Protein AF-A0A5N5J629-F1 (afdb_monomer_lite)

Sequence (91 aa):
MAGVGRKVPKTFDTIAKIIGAVLLIAPVKDRIKDWAYAGFAFTFVSAALAHISVGDPIALWLAPLVFLVLLTISYALFVKGVHRIKKSNNQ

Foldseek 3Di:
DDDPPPPDPCVVVVVVVVVLVCLCPDPDDPVSNVVSLVVLLVVLVVQLVVCVVVVHDPVRSVVSVVVNVVSVVSVVVVVVVVVVVVVVVVD

Structure (mmCIF, N/CA/C/O backbone):
data_AF-A0A5N5J629-F1
#
_entry.id   AF-A0A5N5J629-F1
#
loop_
_atom_site.group_PDB
_atom_site.id
_atom_site.type_symbol
_atom_site.label_atom_id
_atom_site.label_alt_id
_atom_site.label_comp_id
_atom_site.label_asym_id
_atom_site.label_entity_id
_atom_site.label_seq_id
_atom_site.pdbx_PDB_ins_code
_atom_site.Cartn_x
_atom_site.Cartn_y
_atom_site.Cartn_z
_atom_site.occupancy
_atom_site.B_iso_or_equiv
_atom_site.auth_seq_id
_atom_site.auth_comp_id
_atom_site.auth_asym_id
_atom_site.auth_atom_id
_atom_site.pdbx_PDB_model_num
ATOM 1 N N . 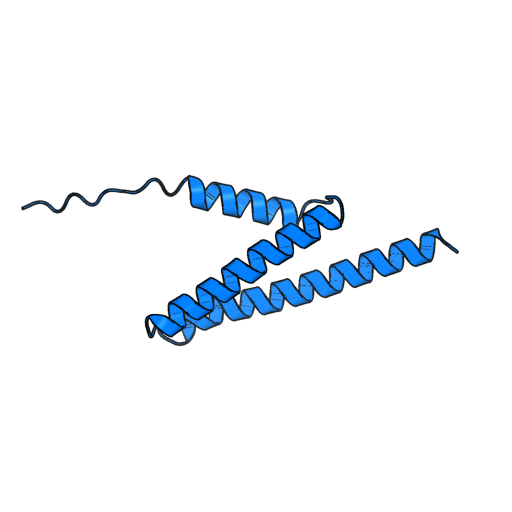MET A 1 1 ? 29.345 21.101 -21.174 1.00 45.81 1 MET A N 1
ATOM 2 C CA . MET A 1 1 ? 27.889 21.277 -20.963 1.00 45.81 1 MET A CA 1
ATOM 3 C C . MET A 1 1 ? 27.469 20.431 -19.768 1.00 45.81 1 MET A C 1
ATOM 5 O O . MET A 1 1 ? 27.397 19.218 -19.893 1.00 45.81 1 MET A O 1
ATOM 9 N N . ALA A 1 2 ? 27.303 21.043 -18.593 1.00 54.75 2 ALA A N 1
ATOM 10 C CA . ALA A 1 2 ? 26.922 20.333 -17.373 1.00 54.75 2 ALA A CA 1
ATOM 11 C C . ALA A 1 2 ? 25.402 20.104 -17.354 1.00 54.75 2 ALA A C 1
ATOM 13 O O . ALA A 1 2 ? 24.630 21.061 -17.336 1.00 54.75 2 ALA A O 1
ATOM 14 N N . GLY A 1 3 ? 24.972 18.841 -17.379 1.00 59.91 3 GLY A N 1
ATOM 15 C CA . GLY A 1 3 ? 23.576 18.472 -17.163 1.00 59.91 3 GLY A CA 1
ATOM 16 C C . GLY A 1 3 ? 23.197 18.740 -15.711 1.00 59.91 3 GLY A C 1
ATOM 17 O O . GLY A 1 3 ? 23.556 17.975 -14.819 1.00 59.91 3 GLY A O 1
ATOM 18 N N . VAL A 1 4 ? 22.487 19.840 -15.461 1.00 69.31 4 VAL A N 1
ATOM 19 C CA . VAL A 1 4 ? 21.917 20.143 -14.145 1.00 69.31 4 VAL A CA 1
ATOM 20 C C . VAL A 1 4 ? 20.809 19.127 -13.867 1.00 69.31 4 VAL A C 1
ATOM 22 O O . VAL A 1 4 ? 19.663 19.283 -14.290 1.00 69.31 4 VAL A O 1
ATOM 25 N N . GLY A 1 5 ? 21.164 18.051 -13.166 1.00 68.75 5 GLY A N 1
ATOM 26 C CA . GLY A 1 5 ? 20.217 17.084 -12.626 1.00 68.75 5 GLY A CA 1
ATOM 27 C C . GLY A 1 5 ? 19.357 17.756 -11.564 1.00 68.75 5 GLY A C 1
ATOM 28 O O . GLY A 1 5 ? 19.724 17.787 -10.390 1.00 68.75 5 GLY A O 1
ATOM 29 N N . ARG A 1 6 ? 18.215 18.319 -11.975 1.00 69.12 6 ARG A N 1
ATOM 30 C CA . ARG A 1 6 ? 17.215 18.869 -11.055 1.00 69.12 6 ARG A CA 1
ATOM 31 C C . ARG A 1 6 ? 16.784 17.757 -10.096 1.00 69.12 6 ARG A C 1
ATOM 33 O O . ARG A 1 6 ? 16.041 16.857 -10.483 1.00 69.12 6 ARG A O 1
ATOM 40 N N . LYS A 1 7 ? 17.242 17.806 -8.841 1.00 66.00 7 LYS A N 1
ATOM 41 C CA . LYS A 1 7 ? 16.689 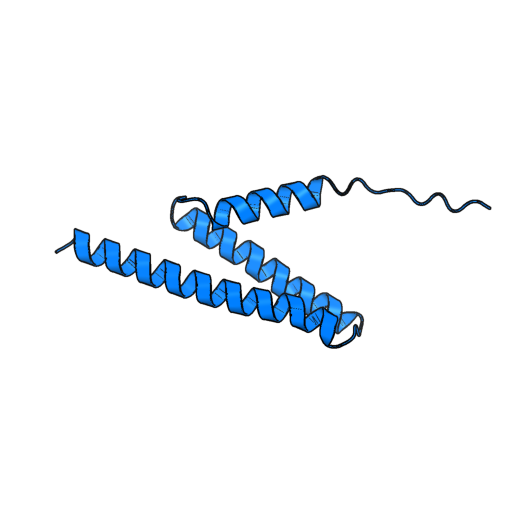16.965 -7.777 1.00 66.00 7 LYS A CA 1
ATOM 42 C C . LYS A 1 7 ? 15.279 17.467 -7.495 1.00 66.00 7 LYS A C 1
ATOM 44 O O . LYS A 1 7 ? 15.093 18.442 -6.776 1.00 66.00 7 LYS A O 1
ATOM 49 N N . VAL A 1 8 ? 14.290 16.833 -8.114 1.00 67.38 8 VAL A N 1
ATOM 50 C CA . VAL A 1 8 ? 12.889 17.067 -7.769 1.00 67.38 8 VAL A CA 1
ATOM 51 C C . VAL A 1 8 ? 12.676 16.671 -6.303 1.00 67.38 8 VAL A C 1
ATOM 53 O O . VAL A 1 8 ? 13.074 15.567 -5.911 1.00 67.38 8 VAL A O 1
ATOM 56 N N . PRO A 1 9 ? 12.102 17.552 -5.468 1.00 67.19 9 PRO A N 1
ATOM 57 C CA . PRO A 1 9 ? 11.840 17.228 -4.075 1.00 67.19 9 PRO A CA 1
ATOM 58 C C . PRO A 1 9 ? 10.813 16.090 -4.018 1.00 67.19 9 PRO A C 1
ATOM 60 O O . PRO A 1 9 ? 9.646 16.267 -4.355 1.00 67.19 9 PRO A O 1
ATOM 63 N N . LYS A 1 10 ? 11.242 14.898 -3.587 1.00 68.06 10 LYS A N 1
ATOM 64 C CA . LYS A 1 10 ? 10.386 13.699 -3.440 1.00 68.06 10 LYS A CA 1
ATOM 65 C C . LYS A 1 10 ? 9.464 13.755 -2.211 1.00 68.06 10 LYS A C 1
ATOM 67 O O . LYS A 1 10 ? 8.977 12.731 -1.734 1.00 68.06 10 LYS A O 1
ATOM 72 N N . THR A 1 11 ? 9.262 14.944 -1.653 1.00 71.00 11 THR A N 1
ATOM 73 C CA . THR A 1 11 ? 8.581 15.153 -0.374 1.00 71.00 11 THR A CA 1
ATOM 74 C C . THR A 1 11 ? 7.099 14.808 -0.468 1.00 71.00 11 THR A C 1
ATOM 76 O O . THR A 1 11 ? 6.584 14.141 0.423 1.00 71.00 11 THR A O 1
ATOM 79 N N . PHE A 1 12 ? 6.430 15.165 -1.569 1.00 72.50 12 PHE A N 1
ATOM 80 C CA . PHE A 1 12 ? 4.993 14.917 -1.726 1.00 72.50 12 PHE A CA 1
ATOM 81 C C . PHE A 1 12 ? 4.653 13.415 -1.806 1.00 72.50 12 PHE A C 1
ATOM 83 O O . PHE A 1 12 ? 3.744 12.960 -1.116 1.00 72.50 12 PHE A O 1
ATOM 90 N N . ASP A 1 13 ? 5.419 12.635 -2.583 1.00 69.06 13 ASP A N 1
ATOM 91 C CA . ASP A 1 13 ? 5.229 11.181 -2.733 1.00 69.06 13 ASP A CA 1
ATOM 92 C C . ASP A 1 13 ? 5.452 10.456 -1.400 1.00 69.06 13 ASP A C 1
ATOM 94 O O . ASP A 1 13 ? 4.695 9.565 -1.015 1.00 69.06 13 ASP A O 1
ATOM 98 N N . THR A 1 14 ? 6.462 10.901 -0.651 1.00 75.25 14 THR A N 1
ATOM 99 C CA . THR A 1 14 ? 6.801 10.326 0.652 1.00 75.25 14 THR A CA 1
ATOM 100 C C . THR A 1 14 ? 5.685 10.569 1.667 1.00 75.25 14 THR A C 1
ATOM 102 O O . THR A 1 14 ? 5.255 9.640 2.347 1.00 75.25 14 THR A O 1
ATOM 105 N N . ILE A 1 15 ? 5.167 11.799 1.738 1.00 79.00 15 ILE A N 1
ATOM 106 C CA . ILE A 1 15 ? 4.093 12.161 2.669 1.00 79.00 15 ILE A CA 1
ATOM 107 C C . ILE A 1 15 ? 2.813 11.380 2.345 1.00 79.00 15 ILE A C 1
ATOM 109 O O . ILE A 1 15 ? 2.215 10.798 3.248 1.00 79.00 15 ILE A O 1
ATOM 113 N N . ALA A 1 16 ? 2.424 11.295 1.069 1.00 76.69 16 ALA A N 1
ATOM 114 C CA . ALA A 1 16 ? 1.227 10.563 0.653 1.00 76.69 16 ALA A CA 1
ATOM 115 C C . ALA A 1 16 ? 1.301 9.067 1.011 1.00 76.69 16 ALA A C 1
ATOM 117 O O . ALA A 1 16 ? 0.349 8.510 1.560 1.00 76.69 16 ALA A O 1
ATOM 118 N N . LYS A 1 17 ? 2.453 8.427 0.773 1.00 72.69 17 LYS A N 1
ATOM 119 C CA . LYS A 1 17 ? 2.686 7.020 1.137 1.00 72.69 17 LYS A CA 1
ATOM 120 C C . LYS A 1 17 ? 2.647 6.787 2.642 1.00 72.69 17 LYS A C 1
ATOM 122 O O . LYS A 1 17 ? 2.052 5.806 3.080 1.00 72.69 17 LYS A O 1
ATOM 127 N N . ILE A 1 18 ? 3.253 7.679 3.428 1.00 81.69 18 ILE A N 1
ATOM 128 C CA . ILE A 1 18 ? 3.256 7.574 4.892 1.00 81.69 18 ILE A CA 1
ATOM 129 C C . ILE A 1 18 ? 1.836 7.728 5.437 1.00 81.69 18 ILE A C 1
ATOM 131 O O . ILE A 1 18 ? 1.405 6.899 6.232 1.00 81.69 18 ILE A O 1
ATOM 135 N N . ILE A 1 19 ? 1.082 8.728 4.976 1.00 81.06 19 ILE A N 1
ATOM 136 C CA . ILE A 1 19 ? -0.313 8.926 5.394 1.00 81.06 19 ILE A CA 1
ATOM 137 C C . ILE A 1 19 ? -1.153 7.695 5.046 1.00 81.06 19 ILE A C 1
ATOM 139 O O . ILE A 1 19 ? -1.894 7.200 5.894 1.00 81.06 19 ILE A O 1
ATOM 143 N N . GLY A 1 20 ? -1.001 7.163 3.830 1.00 74.50 20 GLY A N 1
ATOM 144 C CA . GLY A 1 20 ? -1.676 5.936 3.421 1.00 74.50 20 GLY A CA 1
ATOM 145 C C . GLY A 1 20 ? -1.326 4.748 4.323 1.00 74.50 20 GLY A C 1
ATOM 146 O O . GLY A 1 20 ? -2.222 4.044 4.789 1.00 74.50 20 GLY A O 1
ATOM 147 N N . ALA A 1 21 ? -0.039 4.528 4.600 1.00 79.62 21 ALA A N 1
ATOM 148 C CA . ALA A 1 21 ? 0.415 3.421 5.440 1.00 79.62 21 ALA A CA 1
ATOM 149 C C . ALA A 1 21 ? -0.118 3.541 6.877 1.00 79.62 21 ALA A C 1
ATOM 151 O O . ALA A 1 21 ? -0.564 2.554 7.462 1.00 79.62 21 ALA A O 1
ATOM 152 N N . VAL A 1 22 ? -0.145 4.760 7.423 1.00 80.50 22 VAL A N 1
ATOM 153 C CA . VAL A 1 22 ? -0.725 5.043 8.741 1.00 80.50 22 VAL A CA 1
ATOM 154 C C . VAL A 1 22 ? -2.228 4.753 8.749 1.00 80.50 22 VAL A C 1
ATOM 156 O O . VAL A 1 22 ? -2.709 4.121 9.687 1.00 80.50 22 VAL A O 1
ATOM 159 N N . LEU A 1 23 ? -2.968 5.129 7.700 1.00 78.69 23 LEU A N 1
ATOM 160 C CA . LEU A 1 23 ? -4.405 4.845 7.586 1.00 78.69 23 LEU A CA 1
ATOM 161 C C . LEU A 1 23 ? -4.729 3.345 7.514 1.00 78.69 23 LEU A C 1
ATOM 163 O O . LEU A 1 23 ? -5.781 2.928 7.994 1.00 78.69 23 LEU A O 1
ATOM 167 N N . LEU A 1 24 ? -3.840 2.533 6.934 1.00 77.50 24 LEU A N 1
ATOM 168 C CA . LEU A 1 24 ? -3.996 1.076 6.880 1.00 77.50 24 LEU A CA 1
ATOM 169 C C . LEU A 1 24 ? -3.901 0.426 8.270 1.00 77.50 24 LEU A C 1
ATOM 171 O O . LEU A 1 24 ? -4.645 -0.513 8.568 1.00 77.50 24 LEU A O 1
ATOM 175 N N . ILE A 1 25 ? -2.997 0.927 9.117 1.00 76.06 25 ILE A N 1
ATOM 176 C CA . ILE A 1 25 ? -2.704 0.358 10.441 1.00 76.06 25 ILE A CA 1
ATOM 177 C C . ILE A 1 25 ? -3.635 0.934 11.516 1.00 76.06 25 ILE A C 1
ATOM 179 O O . ILE A 1 25 ? -4.048 0.216 12.428 1.00 76.06 25 ILE A O 1
ATOM 183 N N . ALA A 1 26 ? -3.985 2.217 11.417 1.00 77.31 26 ALA A N 1
ATOM 184 C CA . ALA A 1 26 ? -4.764 2.905 12.435 1.00 77.31 26 ALA A CA 1
ATOM 185 C C . ALA A 1 26 ? -6.198 2.336 12.571 1.00 77.31 26 ALA A C 1
ATOM 187 O O . ALA A 1 26 ? -6.828 1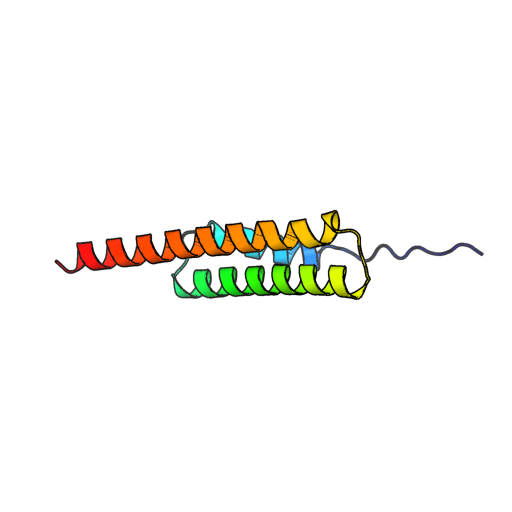.962 11.574 1.00 77.31 26 ALA A O 1
ATOM 188 N N . PRO A 1 27 ? -6.765 2.304 13.795 1.00 71.12 27 PRO A N 1
ATOM 189 C CA . PRO A 1 27 ? -8.158 1.934 14.041 1.00 71.12 27 PRO A CA 1
ATOM 190 C C . PRO A 1 27 ? -9.096 3.096 13.668 1.00 71.12 27 PRO A C 1
ATOM 192 O O . PRO A 1 27 ? -9.703 3.742 14.518 1.00 71.12 27 PRO A O 1
ATOM 195 N N . VAL A 1 28 ? -9.167 3.407 12.374 1.00 80.00 28 VAL A N 1
ATOM 196 C CA . VAL A 1 28 ? -10.060 4.431 11.814 1.00 80.00 28 VAL A CA 1
ATOM 197 C C . VAL A 1 28 ? -11.428 3.842 11.467 1.00 80.00 28 VAL A C 1
ATOM 199 O O . VAL A 1 28 ? -11.588 2.628 11.374 1.00 80.00 28 VAL A O 1
ATOM 202 N N . LYS A 1 29 ? -12.426 4.710 11.248 1.00 78.31 29 LYS A N 1
ATOM 203 C CA . LYS A 1 29 ? -13.769 4.303 10.796 1.00 78.31 29 LYS A CA 1
ATOM 204 C C . LYS A 1 29 ? -13.672 3.423 9.545 1.00 78.31 29 LYS A C 1
ATOM 206 O O . LYS A 1 29 ? -12.955 3.791 8.614 1.00 78.31 29 LYS A O 1
ATOM 211 N N . ASP A 1 30 ? -14.471 2.355 9.490 1.00 78.06 30 ASP A N 1
ATOM 212 C CA . ASP A 1 30 ? -14.463 1.350 8.411 1.00 78.06 30 ASP A CA 1
ATOM 213 C C . ASP A 1 30 ? -14.427 1.974 7.009 1.00 78.06 30 ASP A C 1
ATOM 215 O O . ASP A 1 30 ? -13.571 1.627 6.201 1.00 78.06 30 ASP A O 1
ATOM 219 N N . ARG A 1 31 ? -15.254 3.004 6.763 1.00 79.38 31 ARG A N 1
ATOM 220 C CA . ARG A 1 31 ? -15.284 3.718 5.475 1.00 79.38 31 ARG A CA 1
ATOM 221 C C . ARG A 1 31 ? -13.931 4.311 5.080 1.00 79.38 31 ARG A C 1
ATOM 223 O O . ARG A 1 31 ? -13.552 4.223 3.923 1.00 79.38 31 ARG A O 1
ATOM 230 N N . ILE A 1 32 ? -13.211 4.944 6.009 1.00 82.19 32 ILE A N 1
ATOM 231 C CA . ILE A 1 32 ? -11.897 5.551 5.720 1.00 82.19 32 ILE A CA 1
ATOM 232 C C . ILE A 1 32 ? -10.888 4.454 5.381 1.00 82.19 32 ILE A C 1
ATOM 234 O O . ILE A 1 32 ? -10.064 4.623 4.482 1.00 82.19 32 ILE A O 1
ATOM 238 N N . LYS A 1 33 ? -10.985 3.315 6.072 1.00 80.81 33 LYS A N 1
ATOM 239 C CA . LYS A 1 33 ? -10.138 2.159 5.809 1.00 80.81 33 LYS A CA 1
ATOM 240 C C . LYS A 1 33 ? -10.390 1.589 4.415 1.00 80.81 33 LYS A C 1
ATOM 242 O O . LYS A 1 33 ? -9.427 1.352 3.693 1.00 80.81 33 LYS A O 1
ATOM 247 N N . ASP A 1 34 ? -11.653 1.465 4.004 1.00 83.06 34 ASP A N 1
ATOM 248 C CA . ASP A 1 34 ? -12.026 1.022 2.653 1.00 83.06 34 ASP A CA 1
ATOM 249 C C . ASP A 1 34 ? -11.401 1.918 1.566 1.00 83.06 34 ASP A C 1
ATOM 251 O O . ASP A 1 34 ? -10.810 1.416 0.608 1.00 83.06 34 ASP A O 1
ATOM 255 N N . TRP A 1 35 ? -11.449 3.246 1.743 1.00 85.75 35 TRP A N 1
ATOM 256 C CA . TRP A 1 35 ? -10.816 4.196 0.817 1.00 85.75 35 TRP A CA 1
ATOM 257 C C . TRP A 1 35 ? -9.286 4.073 0.787 1.00 85.75 35 TRP A C 1
ATOM 259 O O . TRP A 1 35 ? -8.688 4.178 -0.285 1.00 85.75 35 TRP A O 1
ATOM 269 N N . ALA A 1 36 ? -8.642 3.812 1.930 1.00 87.12 36 ALA A N 1
ATOM 270 C CA . ALA A 1 36 ? -7.199 3.574 1.983 1.00 87.12 36 ALA A CA 1
ATOM 271 C C . ALA A 1 36 ? -6.809 2.304 1.208 1.00 87.12 36 ALA A C 1
ATOM 273 O O . ALA A 1 36 ? -5.900 2.345 0.377 1.00 87.12 36 ALA A O 1
ATOM 274 N N . TYR A 1 37 ? -7.533 1.199 1.419 1.00 86.19 37 TYR A N 1
ATOM 275 C CA . TYR A 1 37 ? -7.332 -0.043 0.667 1.00 86.19 37 TYR A CA 1
ATOM 276 C C . TYR A 1 37 ? -7.528 0.165 -0.843 1.00 86.19 37 TYR A C 1
ATOM 278 O O . TYR A 1 37 ? -6.704 -0.306 -1.627 1.00 86.19 37 TYR A O 1
ATOM 286 N N . ALA A 1 38 ? -8.552 0.920 -1.257 1.00 88.12 38 ALA A N 1
ATOM 287 C CA . ALA A 1 38 ? -8.784 1.244 -2.666 1.00 88.12 38 ALA A CA 1
ATOM 288 C C . ALA A 1 38 ? -7.625 2.049 -3.286 1.00 88.12 38 ALA A C 1
ATOM 290 O O . ALA A 1 38 ? -7.168 1.729 -4.385 1.00 88.12 38 ALA A O 1
ATOM 291 N N . GLY A 1 39 ? -7.101 3.052 -2.570 1.00 87.50 39 GLY A N 1
ATOM 292 C CA . GLY A 1 39 ? -5.973 3.866 -3.035 1.00 87.50 39 GLY A CA 1
ATOM 293 C C . GLY A 1 39 ? -4.684 3.060 -3.236 1.00 87.50 39 GLY A C 1
ATOM 294 O O . GLY A 1 39 ? -4.017 3.197 -4.266 1.00 87.50 39 GLY A O 1
ATOM 295 N N . PHE A 1 40 ? -4.349 2.164 -2.300 1.00 88.00 40 PHE A N 1
ATOM 296 C CA . PHE A 1 40 ? -3.191 1.275 -2.461 1.00 88.00 40 PHE A CA 1
ATOM 297 C C . PHE A 1 40 ? -3.392 0.248 -3.573 1.00 88.00 40 PHE A C 1
ATOM 299 O O . PHE A 1 40 ? -2.465 0.009 -4.344 1.00 88.00 40 PHE A O 1
ATOM 306 N N . ALA A 1 41 ? -4.596 -0.315 -3.705 1.00 90.12 41 ALA A N 1
ATOM 307 C CA . ALA A 1 41 ? -4.900 -1.251 -4.781 1.00 90.12 41 ALA A CA 1
ATOM 308 C C . ALA A 1 41 ? -4.703 -0.595 -6.156 1.00 90.12 41 ALA A C 1
ATOM 310 O O . ALA A 1 41 ? -3.998 -1.142 -7.002 1.00 90.12 41 ALA A O 1
ATOM 311 N N . PHE A 1 42 ? -5.237 0.616 -6.351 1.00 89.88 42 PHE A N 1
ATOM 312 C CA . PHE A 1 42 ? -5.045 1.379 -7.587 1.00 89.88 42 PHE A CA 1
ATOM 313 C C . PHE A 1 42 ? -3.565 1.675 -7.865 1.00 89.88 42 PHE A C 1
ATOM 315 O O . PHE A 1 42 ? -3.109 1.553 -9.003 1.00 89.88 42 PHE A O 1
ATOM 322 N N . THR A 1 43 ? -2.801 2.012 -6.823 1.00 90.62 43 THR A N 1
ATOM 323 C CA . THR A 1 43 ? -1.359 2.278 -6.928 1.00 90.62 43 THR A CA 1
ATOM 324 C C . THR A 1 43 ? -0.594 1.043 -7.400 1.00 90.62 43 THR A C 1
ATOM 326 O O . THR A 1 43 ? 0.211 1.140 -8.324 1.00 90.62 43 THR A O 1
ATOM 329 N N . PHE A 1 44 ? -0.855 -0.128 -6.813 1.00 91.00 44 PHE A N 1
ATOM 330 C CA . PHE A 1 44 ? -0.168 -1.363 -7.194 1.00 91.00 44 PHE A CA 1
ATOM 331 C C . PHE A 1 44 ? -0.574 -1.859 -8.584 1.00 91.00 44 PHE A C 1
ATOM 333 O O . PHE A 1 44 ? 0.293 -2.258 -9.358 1.00 91.00 44 PHE A O 1
ATOM 340 N N . VAL A 1 45 ? -1.858 -1.769 -8.943 1.00 92.00 45 VAL A N 1
ATOM 341 C CA . VAL A 1 45 ? -2.321 -2.102 -10.301 1.00 92.00 45 VAL A CA 1
ATOM 342 C C . VAL A 1 45 ? -1.657 -1.190 -11.333 1.00 92.00 45 VAL A C 1
ATOM 344 O O . VAL A 1 45 ? -1.104 -1.675 -12.318 1.00 92.00 45 VAL A O 1
ATOM 347 N N . SER A 1 46 ? -1.642 0.122 -11.083 1.00 90.06 46 SER A N 1
ATOM 348 C CA . SER A 1 46 ? -1.014 1.093 -11.985 1.00 90.06 46 SER A CA 1
ATOM 349 C C . SER A 1 46 ? 0.494 0.869 -12.108 1.00 90.06 46 SER A C 1
ATOM 351 O O . SER A 1 46 ? 1.033 0.953 -13.207 1.00 90.06 46 SER A O 1
ATOM 353 N N . ALA A 1 47 ? 1.176 0.529 -11.010 1.00 89.81 47 ALA A N 1
ATOM 354 C CA . ALA A 1 47 ? 2.599 0.197 -11.025 1.00 89.81 47 ALA A CA 1
ATOM 355 C C . ALA A 1 47 ? 2.892 -1.059 -11.862 1.00 89.81 47 ALA A C 1
ATOM 357 O O . ALA A 1 47 ? 3.823 -1.052 -12.665 1.00 89.81 47 ALA A O 1
ATOM 358 N N . ALA A 1 48 ? 2.083 -2.116 -11.724 1.00 90.06 48 ALA A N 1
ATOM 359 C CA . ALA A 1 48 ? 2.223 -3.319 -12.542 1.00 90.06 48 ALA A CA 1
ATOM 360 C C . ALA A 1 48 ? 2.020 -3.008 -14.036 1.00 90.06 48 ALA A C 1
ATOM 362 O O . ALA A 1 48 ? 2.848 -3.391 -14.859 1.00 90.06 48 ALA A O 1
ATOM 363 N N . LEU A 1 49 ? 0.968 -2.254 -14.381 1.00 90.19 49 LEU A N 1
ATOM 364 C CA . LEU A 1 49 ? 0.691 -1.842 -15.762 1.00 90.19 49 LEU A CA 1
ATOM 365 C C . LEU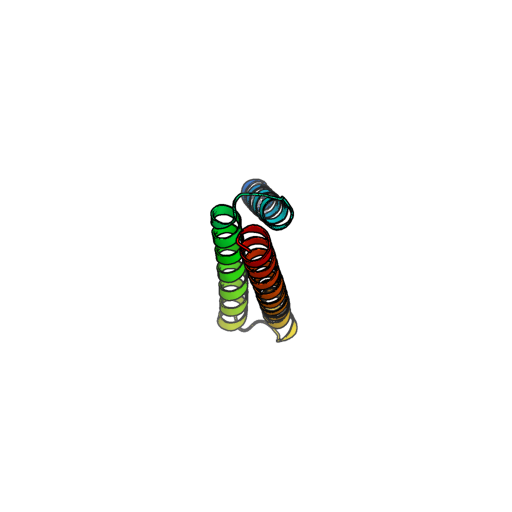 A 1 49 ? 1.805 -0.969 -16.351 1.00 90.19 49 LEU A C 1
ATOM 367 O O . LEU A 1 49 ? 2.171 -1.158 -17.509 1.00 90.19 49 LEU A O 1
ATOM 371 N N . ALA A 1 50 ? 2.368 -0.044 -15.571 1.00 91.75 50 ALA A N 1
ATOM 372 C CA . ALA A 1 50 ? 3.471 0.806 -16.011 1.00 91.75 50 ALA A CA 1
ATOM 373 C C . ALA A 1 50 ? 4.721 -0.017 -16.363 1.00 91.75 50 ALA A C 1
ATOM 375 O O . ALA A 1 50 ? 5.275 0.156 -17.447 1.00 91.75 50 ALA A O 1
ATOM 376 N N . HIS A 1 51 ? 5.115 -0.957 -15.497 1.00 90.75 51 HIS A N 1
ATOM 377 C CA . HIS A 1 51 ? 6.251 -1.848 -15.753 1.00 90.75 51 HIS A CA 1
ATOM 378 C C . HIS A 1 51 ? 6.022 -2.745 -16.982 1.00 90.75 51 HIS A C 1
ATOM 380 O O . HIS 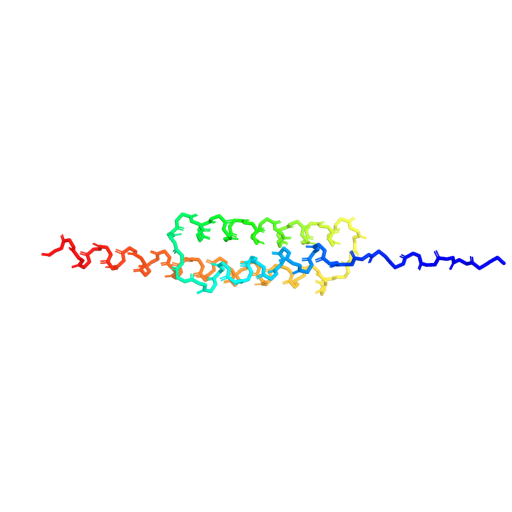A 1 51 ? 6.912 -2.880 -17.820 1.00 90.75 51 HIS A O 1
ATOM 386 N N . ILE A 1 52 ? 4.814 -3.300 -17.147 1.00 90.12 52 ILE A N 1
ATOM 387 C CA . ILE A 1 52 ? 4.461 -4.090 -18.340 1.00 90.12 52 ILE A CA 1
ATOM 388 C C . ILE A 1 52 ? 4.542 -3.227 -19.609 1.00 90.12 52 ILE A C 1
ATOM 390 O O . ILE A 1 52 ? 5.070 -3.675 -20.623 1.00 90.12 52 ILE A O 1
ATOM 394 N N . SER A 1 53 ? 4.056 -1.983 -19.555 1.00 92.06 53 SER A N 1
ATOM 395 C CA . SER A 1 53 ? 3.995 -1.086 -20.720 1.00 92.06 53 SER A CA 1
ATOM 396 C C . SER A 1 53 ? 5.374 -0.644 -21.211 1.00 92.06 53 SER A C 1
ATOM 398 O O . SER A 1 53 ? 5.561 -0.424 -22.404 1.00 92.06 53 SER A O 1
ATOM 400 N N . VAL A 1 54 ? 6.338 -0.508 -20.297 1.00 92.50 54 VAL A N 1
ATOM 401 C CA . VAL A 1 54 ? 7.733 -0.158 -20.614 1.00 92.50 54 VAL A CA 1
ATOM 402 C C . VAL A 1 54 ? 8.546 -1.391 -21.044 1.00 92.50 54 VAL A C 1
ATOM 404 O O . VAL A 1 54 ? 9.627 -1.245 -21.609 1.00 92.50 54 VAL A O 1
ATOM 407 N N . GLY A 1 55 ? 8.013 -2.602 -20.847 1.00 88.12 55 GLY A N 1
ATOM 408 C CA . GLY A 1 55 ? 8.707 -3.854 -21.155 1.00 88.12 55 GLY A CA 1
ATOM 409 C C . GLY A 1 55 ? 9.748 -4.236 -20.102 1.00 88.12 55 GLY A C 1
ATOM 410 O O . GLY A 1 55 ? 10.745 -4.882 -20.426 1.00 88.12 55 GLY A O 1
ATOM 411 N N . ASP A 1 56 ? 9.539 -3.826 -18.848 1.00 88.50 56 ASP A N 1
ATOM 412 C CA . ASP A 1 56 ? 10.459 -4.131 -17.758 1.00 88.50 56 ASP A CA 1
ATOM 413 C C . ASP A 1 56 ? 10.530 -5.647 -17.466 1.00 88.50 56 ASP A C 1
ATOM 415 O O . ASP A 1 56 ? 9.539 -6.374 -17.622 1.00 88.50 56 ASP A O 1
ATOM 419 N N . PRO A 1 57 ? 11.685 -6.151 -16.983 1.00 88.62 57 PRO A N 1
ATOM 420 C CA . PRO A 1 57 ? 11.844 -7.547 -16.588 1.00 88.62 57 PRO A CA 1
ATOM 421 C C . PRO A 1 57 ? 10.774 -8.031 -15.603 1.00 88.62 57 PRO A C 1
ATOM 423 O O . PRO A 1 57 ? 10.315 -7.273 -14.746 1.00 88.62 57 PRO A O 1
ATOM 426 N N . ILE A 1 58 ? 10.469 -9.338 -15.651 1.00 85.94 58 ILE A N 1
ATOM 427 C CA . ILE A 1 58 ? 9.460 -10.000 -14.798 1.00 85.94 58 ILE A CA 1
ATOM 428 C C . ILE A 1 58 ? 9.555 -9.602 -13.324 1.00 85.94 58 ILE A C 1
ATOM 430 O O . ILE A 1 58 ? 8.541 -9.360 -12.679 1.00 85.94 58 ILE A O 1
ATOM 434 N N . ALA A 1 59 ? 10.778 -9.474 -12.808 1.00 86.50 59 ALA A N 1
ATOM 435 C CA . ALA A 1 59 ? 11.037 -9.159 -11.411 1.00 86.50 59 ALA A CA 1
ATOM 436 C C . ALA A 1 59 ? 10.441 -7.812 -10.961 1.00 86.50 59 ALA A C 1
ATOM 438 O O . ALA A 1 59 ? 10.063 -7.676 -9.799 1.00 86.50 59 ALA A O 1
ATOM 439 N N . LEU A 1 60 ? 10.333 -6.829 -11.863 1.00 85.69 60 LEU A N 1
ATOM 440 C CA . LEU A 1 60 ? 9.887 -5.477 -11.525 1.00 85.69 60 LEU A CA 1
ATOM 441 C C . LEU A 1 60 ? 8.361 -5.349 -11.476 1.00 85.69 60 LEU A C 1
ATOM 443 O O . LEU A 1 60 ? 7.847 -4.672 -10.588 1.00 85.69 60 LEU A O 1
ATOM 447 N N . TRP A 1 61 ? 7.619 -6.045 -12.345 1.00 87.12 61 TRP A N 1
ATOM 448 C CA . TRP A 1 61 ? 6.150 -6.055 -12.280 1.00 87.12 61 TRP A CA 1
ATOM 449 C C . TRP A 1 61 ? 5.578 -7.137 -11.358 1.00 87.12 61 TRP A C 1
ATOM 451 O O . TRP A 1 61 ? 4.436 -7.006 -10.914 1.00 87.12 61 TRP A O 1
ATOM 461 N N . LEU A 1 62 ? 6.364 -8.155 -10.979 1.00 90.62 62 LEU A N 1
ATOM 462 C CA . LEU A 1 62 ? 5.943 -9.128 -9.965 1.00 90.62 62 LEU A CA 1
ATOM 463 C C . LEU A 1 62 ? 5.780 -8.487 -8.582 1.00 90.62 62 LEU A C 1
ATOM 465 O O . LEU A 1 62 ? 4.846 -8.814 -7.855 1.00 90.62 62 LEU A O 1
ATOM 469 N N . ALA A 1 63 ? 6.684 -7.576 -8.212 1.00 90.38 63 ALA A N 1
ATOM 470 C CA . ALA A 1 63 ? 6.673 -6.924 -6.906 1.00 90.38 63 ALA A CA 1
ATOM 471 C C . ALA A 1 63 ? 5.331 -6.225 -6.592 1.00 90.38 63 ALA A C 1
ATOM 473 O O . ALA A 1 63 ? 4.712 -6.579 -5.584 1.00 90.38 63 ALA A O 1
ATOM 474 N N . PRO A 1 64 ? 4.814 -5.296 -7.426 1.00 89.25 64 PRO A N 1
ATOM 475 C CA . PRO A 1 64 ? 3.518 -4.671 -7.170 1.00 89.25 64 PRO A CA 1
ATOM 476 C C . PRO A 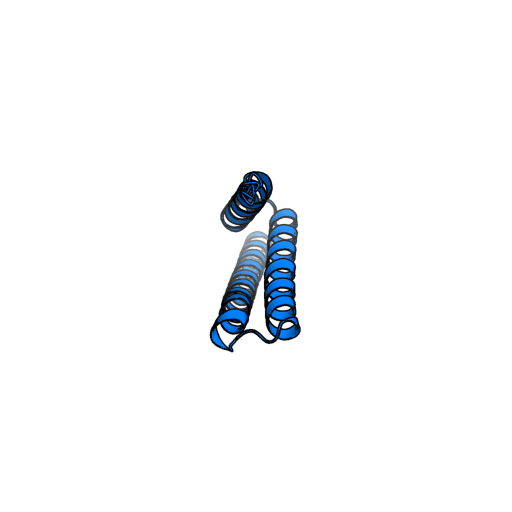1 64 ? 2.354 -5.675 -7.179 1.00 89.25 64 PRO A C 1
ATOM 478 O O . PRO A 1 64 ? 1.417 -5.506 -6.402 1.00 89.25 64 PRO A O 1
ATOM 481 N N . LEU A 1 65 ? 2.419 -6.752 -7.971 1.00 90.62 65 LEU A N 1
ATOM 482 C CA . LEU A 1 65 ? 1.418 -7.830 -7.964 1.00 90.62 65 LEU A CA 1
ATOM 483 C C . LEU A 1 65 ? 1.377 -8.593 -6.632 1.00 90.62 65 LEU A C 1
ATOM 485 O O . LEU A 1 65 ? 0.298 -8.830 -6.090 1.00 90.62 65 LEU A O 1
ATOM 489 N N . VAL A 1 66 ? 2.536 -8.945 -6.071 1.00 92.50 66 VAL A N 1
ATOM 490 C CA . VAL A 1 66 ? 2.621 -9.619 -4.765 1.00 92.50 66 VAL A CA 1
ATOM 491 C C . VAL A 1 66 ? 2.052 -8.727 -3.661 1.00 92.50 66 VAL A C 1
ATOM 493 O O . VAL A 1 66 ? 1.251 -9.189 -2.845 1.00 92.50 66 VAL A O 1
ATOM 496 N N . PHE A 1 67 ? 2.404 -7.437 -3.658 1.00 90.56 67 PHE A N 1
ATOM 497 C CA . PHE A 1 67 ? 1.841 -6.481 -2.702 1.00 90.56 67 PHE A CA 1
ATOM 498 C C . PHE A 1 67 ? 0.332 -6.299 -2.875 1.00 90.56 67 PHE A C 1
ATOM 500 O O . PHE A 1 67 ? -0.376 -6.192 -1.874 1.00 90.56 67 PHE A O 1
ATOM 507 N N . LEU A 1 68 ? -0.178 -6.326 -4.109 1.00 91.88 68 LEU A N 1
ATOM 508 C CA . LEU A 1 68 ? -1.612 -6.279 -4.380 1.00 91.88 68 LEU A CA 1
ATOM 509 C C . LEU A 1 68 ? -2.337 -7.492 -3.781 1.00 91.88 68 LEU A C 1
ATOM 511 O O . LEU A 1 68 ? -3.325 -7.315 -3.073 1.00 91.88 68 LEU A O 1
ATOM 515 N N . VAL A 1 69 ? -1.825 -8.708 -3.994 1.00 92.12 69 VAL A N 1
ATOM 516 C CA . VAL A 1 69 ? -2.410 -9.935 -3.422 1.00 92.12 69 VAL A CA 1
ATOM 517 C C . VAL A 1 69 ? -2.410 -9.881 -1.893 1.00 92.12 69 VAL A C 1
ATOM 519 O O . VAL A 1 69 ? -3.430 -10.163 -1.260 1.00 92.12 69 VAL A O 1
ATOM 522 N N . LEU A 1 70 ? -1.293 -9.468 -1.289 1.00 92.75 70 LEU A N 1
ATOM 523 C CA . LEU A 1 70 ? -1.182 -9.317 0.161 1.00 92.75 70 LEU A CA 1
ATOM 524 C C . LEU A 1 70 ? -2.193 -8.295 0.703 1.00 92.75 70 LEU A C 1
ATOM 526 O O . LEU A 1 70 ? -2.847 -8.541 1.721 1.00 92.75 70 LEU A O 1
ATOM 530 N N . LEU A 1 71 ? -2.357 -7.170 0.004 1.00 90.50 71 LEU A N 1
ATOM 531 C CA . LEU A 1 71 ? -3.321 -6.131 0.345 1.00 90.50 71 LEU A CA 1
ATOM 532 C C . LEU A 1 71 ? -4.762 -6.666 0.285 1.00 90.50 71 LEU A C 1
ATOM 534 O O . LEU A 1 71 ? -5.537 -6.433 1.213 1.00 90.50 71 LEU A O 1
ATOM 538 N N . THR A 1 72 ? -5.115 -7.433 -0.751 1.00 89.25 72 THR A N 1
ATOM 539 C CA . THR A 1 72 ? -6.446 -8.045 -0.891 1.00 89.25 72 THR A CA 1
ATOM 540 C C . THR A 1 72 ? -6.736 -9.056 0.218 1.00 89.25 72 THR A C 1
ATOM 542 O O . THR A 1 72 ? -7.825 -9.041 0.793 1.00 89.25 72 THR A O 1
ATOM 545 N N . ILE A 1 73 ? -5.767 -9.909 0.569 1.00 91.12 73 ILE A N 1
ATOM 546 C CA . ILE A 1 73 ? -5.915 -10.870 1.674 1.00 91.12 73 ILE A CA 1
ATOM 547 C C . ILE A 1 73 ? -6.113 -10.129 3.000 1.00 91.12 73 ILE A C 1
ATOM 549 O O . ILE A 1 73 ? -7.020 -10.457 3.766 1.00 91.12 73 ILE A O 1
ATOM 553 N N . SER A 1 74 ? -5.302 -9.098 3.250 1.00 88.69 74 SER A N 1
ATOM 554 C CA . SER A 1 74 ? -5.413 -8.242 4.434 1.00 88.69 74 SER A CA 1
ATOM 555 C C . SER A 1 74 ? -6.805 -7.607 4.547 1.00 88.69 74 SER A C 1
ATOM 557 O O . SER A 1 74 ? -7.436 -7.675 5.605 1.00 88.69 74 SER A O 1
ATOM 559 N N . TYR A 1 75 ? -7.339 -7.085 3.439 1.00 87.19 75 TYR A N 1
ATOM 560 C CA . TYR A 1 75 ? -8.690 -6.527 3.393 1.00 87.19 75 TYR A CA 1
ATOM 561 C C . TYR A 1 75 ? -9.769 -7.571 3.700 1.00 87.19 75 TYR A C 1
ATOM 563 O O . TYR A 1 75 ? -10.656 -7.340 4.523 1.00 87.19 75 TYR A O 1
ATOM 571 N N . ALA A 1 76 ? -9.674 -8.755 3.091 1.00 87.06 76 ALA A N 1
ATOM 572 C CA . ALA A 1 76 ? -10.635 -9.832 3.310 1.00 87.06 76 ALA A CA 1
ATOM 573 C C . ALA A 1 76 ? -10.675 -10.287 4.780 1.00 87.06 76 ALA A C 1
ATOM 575 O O . ALA A 1 76 ? -11.749 -10.583 5.310 1.00 87.06 76 ALA A O 1
ATOM 576 N N . LEU A 1 77 ? -9.521 -10.325 5.454 1.00 86.81 77 LEU A N 1
ATOM 577 C CA . LEU A 1 77 ? -9.438 -10.622 6.885 1.00 86.81 77 LEU A CA 1
ATOM 578 C C . LEU A 1 77 ? -10.066 -9.512 7.736 1.00 86.81 77 LEU A C 1
ATOM 580 O O . LEU A 1 77 ? -10.826 -9.817 8.657 1.00 86.81 77 LEU A O 1
ATOM 584 N N . PHE A 1 78 ? -9.812 -8.243 7.403 1.00 83.12 78 PHE A N 1
ATOM 585 C CA . PHE A 1 78 ? -10.414 -7.100 8.089 1.00 83.12 78 PHE A CA 1
ATOM 586 C C . PHE A 1 78 ? -11.947 -7.121 7.998 1.00 83.12 78 PHE A C 1
ATOM 588 O O . PHE A 1 78 ? -12.620 -7.097 9.029 1.00 83.12 78 PHE A O 1
ATOM 595 N N . VAL A 1 79 ? -12.502 -7.263 6.789 1.00 81.75 79 VAL A N 1
ATOM 596 C CA . VAL A 1 79 ? -13.957 -7.303 6.566 1.00 81.75 79 VAL A CA 1
ATOM 597 C C . VAL A 1 79 ? -14.603 -8.464 7.323 1.00 81.75 79 VAL A C 1
ATOM 599 O O . VAL A 1 79 ? -15.625 -8.274 7.983 1.00 81.75 79 VAL A O 1
ATOM 602 N N . LYS A 1 80 ? -13.999 -9.663 7.290 1.00 81.19 80 LYS A N 1
ATOM 603 C CA . LYS A 1 80 ? -14.488 -10.820 8.061 1.00 81.19 80 LYS A CA 1
ATOM 604 C C . LYS A 1 80 ? -14.483 -10.550 9.568 1.00 81.19 80 LYS A C 1
ATOM 606 O O . LYS A 1 80 ? -15.434 -10.931 10.251 1.00 81.19 80 LYS A O 1
ATOM 611 N N . GLY A 1 81 ? -13.437 -9.899 10.080 1.00 80.00 81 GLY A N 1
ATOM 612 C CA . GLY A 1 81 ? -13.331 -9.500 11.483 1.00 80.00 81 GLY A CA 1
ATOM 613 C C . GLY A 1 81 ? -14.443 -8.534 11.893 1.00 80.00 81 GLY A C 1
ATOM 614 O O . GLY A 1 81 ? -15.176 -8.814 12.839 1.00 80.00 81 GLY A O 1
ATOM 615 N N . VAL A 1 82 ? -14.636 -7.453 11.134 1.00 77.81 82 VAL A N 1
ATOM 616 C CA . VAL A 1 82 ? -15.687 -6.450 11.390 1.00 77.81 82 VAL A CA 1
ATOM 617 C C . VAL A 1 82 ? -17.078 -7.085 11.379 1.00 77.81 82 VAL A C 1
ATOM 619 O O . VAL A 1 82 ? -17.866 -6.875 12.305 1.00 77.81 82 VAL A O 1
ATOM 622 N N . HIS A 1 83 ? -17.371 -7.926 10.380 1.00 75.25 83 HIS A N 1
ATOM 623 C CA . HIS A 1 83 ? -18.659 -8.618 10.296 1.00 75.25 83 HIS A CA 1
ATOM 624 C C . HIS A 1 83 ? -18.911 -9.526 11.511 1.00 75.25 83 HIS A C 1
ATOM 626 O O . HIS A 1 83 ? -20.036 -9.593 12.010 1.00 75.25 83 HIS A O 1
ATOM 632 N N . ARG A 1 84 ? -17.867 -10.200 12.016 1.00 77.75 84 ARG A N 1
ATOM 633 C CA . ARG A 1 84 ? -17.953 -11.059 13.206 1.00 77.75 84 ARG A CA 1
ATOM 634 C C . ARG A 1 84 ? -18.271 -10.251 14.470 1.00 77.75 84 ARG A C 1
ATOM 636 O O . ARG A 1 84 ? -19.156 -10.655 15.219 1.00 77.75 84 ARG A O 1
ATOM 643 N N . ILE A 1 85 ? -17.604 -9.113 14.682 1.00 80.12 85 ILE A N 1
ATOM 644 C CA . ILE A 1 85 ? -17.845 -8.238 15.845 1.00 80.12 85 ILE A CA 1
ATOM 645 C C . ILE A 1 85 ? -19.273 -7.690 15.827 1.00 80.12 85 ILE A C 1
ATOM 647 O O . ILE A 1 85 ? -19.980 -7.754 16.830 1.00 80.12 85 ILE A O 1
ATOM 651 N N . LYS A 1 86 ? -19.742 -7.218 14.666 1.00 75.94 86 LYS A N 1
ATOM 652 C CA . LYS A 1 86 ? -21.096 -6.670 14.544 1.00 75.94 86 LYS A CA 1
ATOM 653 C C . LYS A 1 86 ? -22.181 -7.719 14.809 1.00 75.94 86 LYS A C 1
ATOM 655 O O . LYS A 1 86 ? -23.186 -7.394 15.430 1.00 75.94 86 LYS A O 1
ATOM 660 N N . LYS A 1 87 ? -21.969 -8.971 14.382 1.00 78.50 87 LYS A N 1
ATOM 661 C CA . LYS A 1 87 ? -22.875 -10.091 14.684 1.00 78.50 87 LYS A CA 1
ATOM 662 C C . LYS A 1 87 ? -22.904 -10.415 16.182 1.00 78.50 87 LYS A C 1
ATOM 664 O O . LYS A 1 87 ? -23.981 -10.651 16.703 1.00 78.50 87 LYS A O 1
ATOM 669 N N . SER A 1 88 ? -21.757 -10.395 16.866 1.00 80.38 88 SER A N 1
ATOM 670 C CA . SER A 1 88 ? -21.675 -10.656 18.313 1.00 80.38 88 SER A CA 1
ATOM 671 C C . SER A 1 88 ? -22.377 -9.599 19.167 1.00 80.38 88 SER A C 1
ATOM 673 O O . SER A 1 88 ? -22.927 -9.946 20.199 1.00 80.38 88 SER A O 1
ATOM 675 N N . ASN A 1 89 ? -22.342 -8.326 18.765 1.00 78.94 89 ASN A N 1
ATOM 676 C CA . ASN A 1 89 ? -22.929 -7.226 19.545 1.00 78.94 89 ASN A CA 1
ATOM 677 C C . ASN A 1 89 ? -24.451 -7.077 19.358 1.00 78.94 89 ASN A C 1
ATOM 679 O O . ASN A 1 89 ? -25.061 -6.234 20.006 1.00 78.94 89 ASN A O 1
ATOM 683 N N . ASN A 1 90 ? -25.046 -7.821 18.422 1.00 72.38 90 ASN A N 1
ATOM 684 C CA . ASN A 1 90 ? -26.460 -7.727 18.043 1.00 72.38 90 ASN A CA 1
ATOM 685 C C . ASN A 1 90 ? -27.202 -9.066 18.255 1.00 72.38 90 ASN A C 1
ATOM 687 O O . ASN A 1 90 ? -28.215 -9.342 17.604 1.00 72.38 90 ASN A O 1
ATOM 691 N N . GLN A 1 91 ? -26.632 -9.919 19.104 1.00 61.31 91 GLN A N 1
ATOM 692 C CA . GLN A 1 91 ? -27.220 -11.111 19.713 1.00 61.31 91 GLN A CA 1
ATOM 693 C C . GLN A 1 91 ? -27.280 -10.854 21.216 1.00 61.31 91 GLN A C 1
ATOM 695 O O . GLN A 1 91 ? -28.273 -11.296 21.824 1.00 61.31 91 GLN A O 1
#

Radius of gyration: 18.11 Å; chains: 1; bounding box: 55×32×41 Å

Organism: NCBI:txid2597517

InterPro domains:
  IPR032808 DoxX family [PF13564] (15-73)

Secondary structure (DSSP, 8-state):
---------THHHHHHHHHHHHHHHS---HHHHHHHHHHHHHHHHHHHHHHHHHT--HHHHHHHHHHHHHHHHHHHHHHHHHHHHHHHTT-

pLDDT: mean 81.56, std 9.37, range [45.81, 92.75]